Protein AF-A0A1H7UWV6-F1 (afdb_monomer_lite)

Foldseek 3Di:
DDDKDWDWDADPNFTWIWIDDPNDIFTDQLSVLCVVPVVCSVVVVVCCLPDLVNLVVLLVVCVVQPPPDDVVVSVVVNVCSDDPHDSVVSNVVSRVSVVVVVVSVPVDCPVVVVVD

Structure (mmCIF, N/CA/C/O backbone):
data_AF-A0A1H7UWV6-F1
#
_entry.id   AF-A0A1H7UWV6-F1
#
loop_
_atom_site.group_PDB
_atom_site.id
_atom_site.type_symbol
_atom_site.label_atom_id
_atom_site.label_alt_id
_atom_site.label_comp_id
_atom_site.label_asym_id
_atom_site.label_entity_id
_atom_site.label_seq_id
_atom_site.pdbx_PDB_ins_code
_atom_site.Cartn_x
_atom_site.Cartn_y
_atom_site.Cartn_z
_atom_site.occupancy
_atom_site.B_iso_or_equiv
_atom_site.auth_seq_id
_atom_site.auth_comp_id
_atom_site.auth_asym_id
_atom_site.auth_atom_id
_atom_site.pdbx_PDB_model_num
ATOM 1 N N . MET A 1 1 ? 21.209 -8.977 13.632 1.00 47.62 1 MET A N 1
ATOM 2 C CA . MET A 1 1 ? 20.032 -8.903 12.732 1.00 47.62 1 MET A CA 1
ATOM 3 C C . MET A 1 1 ? 18.858 -8.358 13.531 1.00 47.62 1 MET A C 1
ATOM 5 O O . MET A 1 1 ? 18.492 -8.986 14.512 1.00 47.62 1 MET A O 1
ATOM 9 N N . GLY A 1 2 ? 18.340 -7.170 13.196 1.00 59.12 2 GLY A N 1
ATOM 10 C CA . GLY A 1 2 ? 17.226 -6.555 13.935 1.00 59.12 2 GLY A CA 1
ATOM 11 C C . GLY A 1 2 ? 15.947 -7.391 13.824 1.00 59.12 2 GLY A C 1
ATOM 12 O O . GLY A 1 2 ? 15.631 -7.864 12.731 1.00 59.12 2 GLY A O 1
ATOM 13 N N . LYS A 1 3 ? 15.248 -7.609 14.946 1.00 62.88 3 LYS A N 1
ATOM 14 C CA . LYS A 1 3 ? 13.993 -8.376 14.985 1.00 62.88 3 LYS A CA 1
ATOM 15 C C . LYS A 1 3 ? 12.932 -7.696 14.112 1.00 62.88 3 LYS A C 1
ATOM 17 O O . LYS A 1 3 ? 12.695 -6.501 14.246 1.00 62.88 3 LYS A O 1
ATOM 22 N N . SER A 1 4 ? 12.306 -8.468 13.229 1.00 76.88 4 SER A N 1
ATOM 23 C CA . SER A 1 4 ? 11.091 -8.073 12.511 1.00 76.88 4 SER A CA 1
ATOM 24 C C . SER A 1 4 ? 9.862 -8.500 13.307 1.00 76.88 4 SER A C 1
ATOM 26 O O . SER A 1 4 ? 9.811 -9.647 13.752 1.00 76.88 4 SER A O 1
ATOM 28 N N . SER A 1 5 ? 8.876 -7.616 13.452 1.00 83.75 5 SER A N 1
ATOM 29 C CA . SER A 1 5 ? 7.599 -7.922 14.109 1.00 83.75 5 SER A CA 1
ATOM 30 C C . SER A 1 5 ? 6.447 -7.869 13.108 1.00 83.75 5 SER A C 1
ATOM 32 O O . SER A 1 5 ? 6.466 -7.057 12.182 1.00 83.75 5 SER A O 1
ATOM 34 N N . LYS A 1 6 ? 5.458 -8.749 13.276 1.00 88.56 6 LYS A N 1
ATOM 35 C CA . LYS A 1 6 ? 4.253 -8.824 12.445 1.00 88.56 6 LYS A CA 1
ATOM 36 C C . LYS A 1 6 ? 3.036 -8.554 13.325 1.00 88.56 6 LYS A C 1
ATOM 38 O O . LYS A 1 6 ? 2.815 -9.282 14.287 1.00 88.56 6 LYS A O 1
ATOM 43 N N . THR A 1 7 ? 2.239 -7.564 12.947 1.00 88.88 7 THR A N 1
ATOM 44 C CA . THR A 1 7 ? 1.007 -7.159 13.638 1.00 88.88 7 THR A CA 1
ATOM 45 C C . THR A 1 7 ? -0.140 -7.104 12.632 1.00 88.88 7 THR A C 1
ATOM 47 O O . THR A 1 7 ? 0.090 -7.003 11.430 1.00 88.88 7 THR A O 1
ATOM 50 N N . THR A 1 8 ? -1.381 -7.196 13.102 1.00 85.62 8 THR A N 1
ATOM 51 C CA . THR A 1 8 ? -2.579 -7.013 12.273 1.00 85.62 8 THR A CA 1
ATOM 52 C C . THR A 1 8 ? -3.352 -5.812 12.796 1.00 85.62 8 THR A C 1
ATOM 54 O O . THR A 1 8 ? -3.520 -5.684 14.006 1.00 85.62 8 THR A O 1
ATOM 57 N N . ILE A 1 9 ? -3.797 -4.939 11.897 1.00 84.81 9 ILE A N 1
ATOM 58 C CA . ILE A 1 9 ? -4.677 -3.809 12.208 1.00 84.81 9 ILE A CA 1
ATOM 59 C C . ILE A 1 9 ? -6.032 -4.023 11.538 1.00 84.81 9 ILE A C 1
ATOM 61 O O . ILE A 1 9 ? -6.105 -4.643 10.479 1.00 84.81 9 ILE A O 1
ATOM 65 N N . GLU A 1 10 ? -7.099 -3.508 12.137 1.00 83.94 10 GLU A N 1
ATOM 66 C CA . GLU A 1 10 ? -8.435 -3.545 11.546 1.00 83.94 10 GLU A CA 1
ATOM 67 C C . GLU A 1 10 ? -8.754 -2.196 10.901 1.00 83.94 10 GLU A C 1
ATOM 69 O O . GLU A 1 10 ? -8.693 -1.155 11.554 1.00 83.94 10 GLU A O 1
ATOM 74 N N . VAL A 1 11 ? -9.089 -2.207 9.611 1.00 76.31 11 VAL A N 1
ATOM 75 C CA . VAL A 1 11 ? -9.480 -1.013 8.857 1.00 76.31 11 VAL A CA 1
ATOM 76 C C . VAL A 1 11 ? -10.762 -1.307 8.102 1.00 76.31 11 VAL A C 1
ATOM 78 O O . VAL A 1 11 ? -10.795 -2.189 7.250 1.00 76.31 11 VAL A O 1
ATOM 81 N N . GLN A 1 12 ? -11.830 -0.577 8.436 1.00 77.31 12 GLN A N 1
ATOM 82 C CA . GLN A 1 12 ? -13.165 -0.760 7.849 1.00 77.31 12 GLN A CA 1
ATOM 83 C C . GLN A 1 12 ? -13.645 -2.229 7.884 1.00 77.31 12 GLN A C 1
ATOM 85 O O . GLN A 1 12 ? -14.164 -2.742 6.896 1.00 77.31 12 GLN A O 1
ATOM 90 N N . GLY A 1 13 ? -13.423 -2.933 9.002 1.00 79.88 13 GLY A N 1
ATOM 91 C CA . GLY A 1 13 ? -13.790 -4.349 9.156 1.00 79.88 13 GLY A CA 1
ATOM 92 C C . GLY A 1 13 ? -12.870 -5.337 8.428 1.00 79.88 13 GLY A C 1
ATOM 93 O O . GLY A 1 13 ? -13.150 -6.532 8.392 1.00 79.88 13 GLY A O 1
ATOM 94 N N . THR A 1 14 ? -11.771 -4.859 7.836 1.00 80.19 14 THR A N 1
ATOM 95 C CA . THR A 1 14 ? -10.764 -5.695 7.176 1.00 80.19 14 THR A CA 1
ATOM 96 C C . THR A 1 14 ? -9.511 -5.803 8.034 1.00 80.19 14 THR A C 1
ATOM 98 O O . THR A 1 14 ? -8.901 -4.796 8.391 1.00 80.19 14 THR A O 1
ATOM 101 N N . ALA A 1 15 ? -9.080 -7.034 8.301 1.00 85.19 15 ALA A N 1
ATOM 102 C CA . ALA A 1 15 ? -7.791 -7.319 8.915 1.00 85.19 15 ALA A CA 1
ATOM 103 C C . ALA A 1 15 ? -6.649 -7.124 7.902 1.00 85.19 15 ALA A C 1
ATOM 105 O O . ALA A 1 15 ? -6.587 -7.807 6.879 1.00 85.19 15 ALA A O 1
ATOM 106 N N . ILE A 1 16 ? -5.733 -6.203 8.193 1.00 85.25 16 ILE A N 1
ATOM 107 C CA . ILE A 1 16 ? -4.589 -5.868 7.344 1.00 85.25 16 ILE A CA 1
ATOM 108 C C . ILE A 1 16 ? -3.296 -6.142 8.103 1.00 85.25 16 ILE A C 1
ATOM 110 O O . ILE A 1 16 ? -3.055 -5.607 9.186 1.00 85.25 16 ILE A O 1
ATOM 114 N N . THR A 1 17 ? -2.429 -6.957 7.507 1.00 87.94 17 THR A N 1
ATOM 115 C CA . THR A 1 17 ? -1.110 -7.252 8.067 1.00 87.94 17 THR A CA 1
ATOM 116 C C . THR A 1 17 ? -0.160 -6.058 7.925 1.00 87.94 17 THR A C 1
ATOM 118 O O . THR A 1 17 ? 0.011 -5.514 6.832 1.00 87.94 17 THR A O 1
ATOM 121 N N . VAL A 1 18 ? 0.546 -5.729 9.007 1.00 86.25 18 VAL A N 1
ATOM 122 C CA . VAL A 1 18 ? 1.638 -4.752 9.077 1.00 86.25 18 VAL A CA 1
ATOM 123 C C . VAL A 1 18 ? 2.917 -5.456 9.536 1.00 86.25 18 VAL A C 1
ATOM 125 O O . VAL A 1 18 ? 2.925 -6.191 10.523 1.00 86.25 18 VAL A O 1
ATOM 128 N N . LEU A 1 19 ? 4.021 -5.227 8.832 1.00 83.88 19 LEU A N 1
ATOM 129 C CA . LEU A 1 19 ? 5.359 -5.673 9.205 1.00 83.88 19 LEU A CA 1
ATOM 130 C C . LEU A 1 19 ? 6.183 -4.474 9.669 1.00 83.88 19 LEU A C 1
ATOM 132 O O . LEU A 1 19 ? 6.283 -3.476 8.963 1.00 83.88 19 LEU A O 1
ATOM 136 N N . SER A 1 20 ? 6.808 -4.599 10.834 1.00 83.12 20 SER A N 1
ATOM 137 C CA . SER A 1 20 ? 7.831 -3.677 11.322 1.00 83.12 20 SER A CA 1
ATOM 138 C C . SER A 1 20 ? 9.205 -4.306 11.117 1.00 83.12 20 SER A C 1
ATOM 140 O O . SER A 1 20 ? 9.466 -5.415 11.594 1.00 83.12 20 SER A O 1
ATOM 142 N N . GLN A 1 21 ? 10.087 -3.630 10.383 1.00 80.38 21 GLN A N 1
ATOM 143 C CA . GLN A 1 21 ? 11.451 -4.084 10.136 1.00 80.38 21 GLN A CA 1
ATOM 144 C C . GLN A 1 21 ? 12.398 -2.893 9.953 1.00 80.38 21 GLN A C 1
ATOM 146 O O . GLN A 1 21 ? 12.196 -2.079 9.059 1.00 80.38 21 GLN A O 1
ATOM 151 N N . LYS A 1 22 ? 13.490 -2.846 10.734 1.00 77.19 22 LYS A N 1
ATOM 152 C CA . LYS A 1 22 ? 14.561 -1.830 10.618 1.00 77.19 22 LYS A CA 1
ATOM 153 C C . LYS A 1 22 ? 14.017 -0.389 10.573 1.00 77.19 22 LYS A C 1
ATOM 155 O O . LYS A 1 22 ? 14.315 0.339 9.632 1.00 77.19 22 LYS A O 1
ATOM 160 N N . GLU A 1 23 ? 13.177 -0.027 11.547 1.00 71.19 23 GLU A N 1
ATOM 161 C CA . GLU A 1 23 ? 12.534 1.302 11.656 1.00 71.19 23 GLU A CA 1
ATOM 162 C C . GLU A 1 23 ? 11.610 1.671 10.483 1.00 71.19 23 GLU A C 1
ATOM 164 O O . GLU A 1 23 ? 11.144 2.803 10.370 1.00 71.19 23 GLU A O 1
ATOM 169 N N . LYS A 1 24 ? 11.307 0.708 9.608 1.00 66.38 24 LYS A N 1
ATOM 170 C CA . LYS A 1 24 ? 10.346 0.860 8.522 1.00 66.38 24 LYS A CA 1
ATOM 171 C C . LYS A 1 24 ? 9.127 -0.005 8.769 1.00 66.38 24 LYS A C 1
ATOM 173 O O . LYS A 1 24 ? 9.225 -1.141 9.239 1.00 66.38 24 LYS A O 1
ATOM 178 N N . TYR A 1 25 ? 7.984 0.538 8.385 1.00 73.88 25 TYR A N 1
ATOM 179 C CA . TYR A 1 25 ? 6.718 -0.171 8.371 1.00 73.88 25 TYR A CA 1
ATOM 180 C C . TYR A 1 25 ? 6.408 -0.619 6.951 1.00 73.88 25 TYR A C 1
ATOM 182 O O . TYR A 1 25 ? 6.778 0.052 5.989 1.00 73.88 25 TYR A O 1
ATOM 190 N N . PHE A 1 26 ? 5.739 -1.760 6.830 1.00 77.31 26 PHE A N 1
ATOM 191 C CA . PHE A 1 26 ? 5.238 -2.285 5.569 1.00 77.31 26 PHE A CA 1
ATOM 192 C C . PHE A 1 26 ? 3.813 -2.798 5.758 1.00 77.31 26 PHE A C 1
ATOM 194 O O . PHE A 1 26 ? 3.568 -3.614 6.638 1.00 77.31 26 PHE A O 1
ATOM 201 N N . ILE A 1 27 ? 2.876 -2.373 4.918 1.00 84.00 27 ILE A N 1
ATOM 202 C CA . ILE A 1 27 ? 1.510 -2.901 4.864 1.00 84.00 27 ILE A CA 1
ATOM 203 C C . ILE A 1 27 ? 1.400 -3.993 3.796 1.00 84.00 27 ILE A C 1
ATOM 205 O O . ILE A 1 27 ? 1.998 -3.900 2.721 1.00 84.00 27 ILE A O 1
ATOM 209 N N . CYS A 1 28 ? 0.620 -5.035 4.071 1.00 83.44 28 CYS A N 1
ATOM 210 C CA . CYS A 1 28 ? 0.304 -6.076 3.101 1.00 83.44 28 CYS A CA 1
ATOM 211 C C . CYS A 1 28 ? -0.724 -5.580 2.072 1.00 83.44 28 CYS A C 1
ATOM 213 O O . CYS A 1 28 ? -1.926 -5.534 2.327 1.00 83.44 28 CYS A O 1
ATOM 215 N N . LEU A 1 29 ? -0.251 -5.249 0.868 1.00 81.44 29 LEU A N 1
ATOM 216 C CA . LEU A 1 29 ? -1.110 -4.798 -0.234 1.00 81.44 29 LEU A CA 1
ATOM 217 C C . LEU A 1 29 ? -2.090 -5.876 -0.716 1.00 81.44 29 LEU A C 1
ATOM 219 O O . LEU A 1 29 ? -3.152 -5.544 -1.234 1.00 81.44 29 LEU A O 1
ATOM 223 N N . THR A 1 30 ? -1.762 -7.157 -0.543 1.00 83.38 30 THR A N 1
ATOM 224 C CA . THR A 1 30 ? -2.644 -8.269 -0.921 1.00 83.38 30 THR A CA 1
ATOM 225 C C . THR A 1 30 ? -3.852 -8.373 0.006 1.00 83.38 30 THR A C 1
ATOM 227 O O . THR A 1 30 ? -4.937 -8.726 -0.450 1.00 83.38 30 THR A O 1
ATOM 230 N N . ASP A 1 31 ? -3.693 -8.024 1.287 1.00 83.38 31 ASP A N 1
ATOM 231 C CA . ASP A 1 31 ? -4.811 -7.960 2.236 1.00 83.38 31 ASP A CA 1
ATOM 232 C C . ASP A 1 31 ? -5.775 -6.830 1.843 1.00 83.38 31 ASP A C 1
ATOM 234 O O . ASP A 1 31 ? -6.985 -7.034 1.830 1.00 83.38 31 ASP A O 1
ATOM 238 N N . ILE A 1 32 ? -5.245 -5.691 1.379 1.00 84.62 32 ILE A N 1
ATOM 239 C CA . ILE A 1 32 ? -6.050 -4.594 0.815 1.00 84.62 32 ILE A CA 1
ATOM 240 C C . ILE A 1 32 ? -6.737 -5.027 -0.490 1.00 84.62 32 ILE A C 1
ATOM 242 O O . ILE A 1 32 ? -7.927 -4.788 -0.688 1.00 84.62 32 ILE A O 1
ATOM 246 N N . ALA A 1 33 ? -6.006 -5.671 -1.402 1.00 83.25 33 ALA A N 1
ATOM 247 C CA . ALA A 1 33 ? -6.543 -6.075 -2.699 1.00 83.25 33 ALA A CA 1
ATOM 248 C C . ALA A 1 33 ? -7.675 -7.108 -2.575 1.00 83.25 33 ALA A C 1
ATOM 250 O O . ALA A 1 33 ? -8.627 -7.054 -3.356 1.00 83.25 33 ALA A O 1
ATOM 251 N N . ARG A 1 34 ? -7.610 -7.994 -1.571 1.00 83.31 34 ARG A N 1
ATOM 252 C CA . ARG A 1 34 ? -8.654 -8.990 -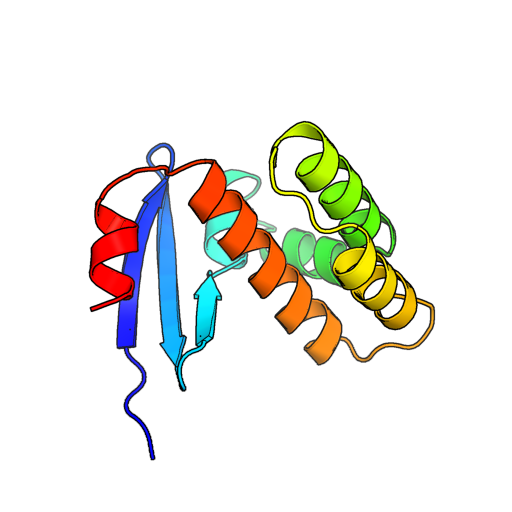1.289 1.00 83.31 34 ARG A CA 1
ATOM 253 C C . ARG A 1 34 ? -10.021 -8.381 -0.988 1.00 83.31 34 ARG A C 1
ATOM 255 O O . ARG A 1 34 ? -11.016 -8.986 -1.366 1.00 83.31 34 ARG A O 1
ATOM 262 N N . VAL A 1 35 ? -10.077 -7.187 -0.392 1.00 83.25 35 VAL A N 1
ATOM 263 C CA . VAL A 1 35 ? -11.344 -6.465 -0.151 1.00 83.25 35 VAL A CA 1
ATOM 264 C C . VAL A 1 35 ? -12.057 -6.153 -1.462 1.00 83.25 35 VAL A C 1
ATOM 266 O O . VAL A 1 35 ? -13.280 -6.195 -1.547 1.00 83.25 35 VAL A O 1
ATOM 269 N N . LYS A 1 36 ? -11.284 -5.835 -2.504 1.00 77.44 36 LYS A N 1
ATOM 270 C CA . LYS A 1 36 ? -11.820 -5.450 -3.809 1.00 77.44 36 LYS A CA 1
ATOM 271 C C . LYS A 1 36 ? -12.088 -6.652 -4.711 1.00 77.44 36 LYS A C 1
ATOM 273 O O . LYS A 1 36 ? -13.057 -6.636 -5.464 1.00 77.44 36 LYS A O 1
ATOM 278 N N . ASN A 1 37 ? -11.205 -7.649 -4.697 1.00 80.12 37 ASN A N 1
ATOM 279 C CA . ASN A 1 37 ? -11.368 -8.891 -5.446 1.00 80.12 37 ASN A CA 1
ATOM 280 C C . ASN A 1 37 ? -10.502 -9.988 -4.813 1.00 80.12 37 ASN A C 1
ATOM 282 O O . ASN A 1 37 ? -9.277 -9.974 -4.959 1.00 80.12 37 ASN A O 1
ATOM 286 N N . SER A 1 38 ? -11.132 -10.932 -4.113 1.00 80.44 38 SER A N 1
ATOM 287 C CA . SER A 1 38 ? -10.441 -12.052 -3.469 1.00 80.44 38 SER A CA 1
ATOM 288 C C . SER A 1 38 ? -9.724 -12.949 -4.475 1.00 80.44 38 SER A C 1
ATOM 290 O O . SER A 1 38 ? -8.576 -13.333 -4.246 1.00 80.44 38 SER A O 1
ATOM 292 N N . ASP A 1 39 ? -10.379 -13.213 -5.605 1.00 82.69 39 ASP A N 1
ATOM 293 C CA . ASP A 1 39 ? -10.003 -14.255 -6.564 1.00 82.69 39 ASP A CA 1
ATOM 294 C C . ASP A 1 39 ? -8.899 -13.801 -7.526 1.00 82.69 39 ASP A C 1
ATOM 296 O O . ASP A 1 39 ? -8.227 -14.630 -8.133 1.00 82.69 39 ASP A O 1
ATOM 300 N N . ARG A 1 40 ? -8.708 -12.482 -7.670 1.00 81.25 40 ARG A N 1
ATOM 301 C CA . ARG A 1 40 ? -7.691 -11.860 -8.541 1.00 81.25 40 ARG A CA 1
ATOM 302 C C . ARG A 1 40 ? -6.894 -10.757 -7.845 1.00 81.25 40 ARG A C 1
ATOM 304 O O . ARG A 1 40 ? -6.531 -9.738 -8.441 1.00 81.25 40 ARG A O 1
ATOM 311 N N . SER A 1 41 ? -6.667 -10.925 -6.546 1.00 82.50 41 SER A N 1
ATOM 312 C CA . SER A 1 41 ? -5.921 -9.962 -5.727 1.00 82.50 41 SER A CA 1
ATOM 313 C C . SER A 1 41 ? -4.472 -9.784 -6.207 1.00 82.50 41 SER A C 1
ATOM 315 O O . SER A 1 41 ? -3.938 -8.676 -6.168 1.00 82.50 41 SER A O 1
ATOM 317 N N . ASP A 1 42 ? -3.855 -10.837 -6.737 1.00 78.19 42 ASP A N 1
ATOM 318 C CA . ASP A 1 42 ? -2.520 -10.836 -7.337 1.00 78.19 42 ASP A CA 1
ATOM 319 C C . ASP A 1 42 ? -2.450 -10.013 -8.634 1.00 78.19 42 ASP A C 1
ATOM 321 O O . ASP A 1 42 ? -1.539 -9.196 -8.794 1.00 78.19 42 ASP A O 1
ATOM 325 N N . ASP A 1 43 ? -3.437 -10.148 -9.522 1.00 79.75 43 ASP A N 1
ATOM 326 C CA . ASP A 1 43 ? -3.555 -9.344 -10.743 1.00 79.75 43 ASP A CA 1
ATOM 327 C C . ASP A 1 43 ? -3.787 -7.862 -10.431 1.00 79.75 43 ASP A C 1
ATOM 329 O O . ASP A 1 43 ? -3.212 -6.981 -11.081 1.00 79.75 43 ASP A O 1
ATOM 333 N N . LEU A 1 44 ? -4.606 -7.559 -9.418 1.00 79.56 44 LEU A N 1
ATOM 334 C CA . LEU A 1 44 ? -4.821 -6.189 -8.946 1.00 79.56 44 LEU A CA 1
ATOM 335 C C . LEU A 1 44 ? -3.521 -5.564 -8.436 1.00 79.56 44 LEU A C 1
ATOM 337 O O . LEU A 1 44 ? -3.145 -4.484 -8.896 1.00 79.56 44 LEU A O 1
ATOM 341 N N . VAL A 1 45 ? -2.802 -6.258 -7.549 1.00 77.44 45 VAL A N 1
ATOM 342 C CA . VAL A 1 45 ? -1.511 -5.792 -7.020 1.00 77.44 45 VAL A CA 1
ATOM 343 C C . VAL A 1 45 ? -0.490 -5.643 -8.150 1.00 77.44 45 VAL A C 1
ATOM 345 O O . VAL A 1 45 ? 0.196 -4.622 -8.236 1.00 77.44 45 VAL A O 1
ATOM 348 N N . ARG A 1 46 ? -0.427 -6.600 -9.084 1.00 74.25 46 ARG A N 1
ATOM 349 C CA . ARG A 1 46 ? 0.445 -6.525 -10.266 1.00 74.25 46 ARG A CA 1
ATOM 350 C C . ARG A 1 46 ? 0.135 -5.294 -11.114 1.00 74.25 46 ARG A C 1
ATOM 352 O O . ARG A 1 46 ? 1.059 -4.611 -11.558 1.00 74.25 46 ARG A O 1
ATOM 359 N N . ASN A 1 47 ? -1.142 -4.983 -11.319 1.00 75.00 47 ASN A N 1
ATOM 360 C CA . ASN A 1 47 ? -1.569 -3.802 -12.061 1.00 75.00 47 ASN A CA 1
ATOM 361 C C . ASN A 1 47 ? -1.229 -2.498 -11.330 1.00 75.00 47 ASN A C 1
ATOM 363 O O . ASN A 1 47 ? -0.732 -1.579 -11.978 1.00 75.00 47 ASN A O 1
ATOM 367 N N . TRP A 1 48 ? -1.409 -2.424 -10.008 1.00 75.00 48 TRP A N 1
ATOM 368 C CA . TRP A 1 48 ? -1.009 -1.263 -9.199 1.00 75.00 48 TRP A CA 1
ATOM 369 C C . TRP A 1 48 ? 0.494 -1.003 -9.267 1.00 75.00 48 TRP A C 1
ATOM 371 O O . TRP A 1 48 ? 0.929 0.133 -9.437 1.00 75.00 48 TRP A O 1
ATOM 381 N N . ILE A 1 49 ? 1.297 -2.066 -9.199 1.00 68.62 49 ILE A N 1
ATOM 382 C CA . ILE A 1 49 ? 2.754 -1.953 -9.277 1.00 68.62 49 ILE A CA 1
ATOM 383 C C . ILE A 1 49 ? 3.203 -1.623 -10.702 1.00 68.62 49 ILE A C 1
ATOM 385 O O . ILE A 1 49 ? 4.227 -0.973 -10.859 1.00 68.62 49 ILE A O 1
ATOM 389 N N . ARG A 1 50 ? 2.477 -2.048 -11.746 1.00 64.38 50 ARG A N 1
ATOM 390 C CA . ARG A 1 50 ? 2.848 -1.821 -13.155 1.00 64.38 50 ARG A CA 1
ATOM 391 C C . ARG A 1 50 ? 2.402 -0.459 -13.680 1.00 64.38 50 ARG A C 1
ATOM 393 O O . ARG A 1 50 ? 3.107 0.118 -14.510 1.00 64.38 50 ARG A O 1
ATOM 400 N N . ASN A 1 51 ? 1.285 0.081 -13.203 1.00 64.56 51 ASN A N 1
ATOM 401 C CA . ASN A 1 51 ? 0.690 1.280 -13.776 1.00 64.56 51 ASN A CA 1
ATOM 402 C C . ASN A 1 51 ? 1.348 2.564 -13.241 1.00 64.56 51 ASN A C 1
ATOM 404 O O . ASN A 1 51 ? 1.362 2.827 -12.040 1.00 64.56 51 ASN A O 1
ATOM 408 N N . ARG A 1 52 ? 1.885 3.387 -14.149 1.00 62.34 52 ARG A N 1
ATOM 409 C CA . ARG A 1 52 ? 2.434 4.718 -13.835 1.00 62.34 52 ARG A CA 1
ATOM 410 C C . ARG A 1 52 ? 1.360 5.635 -13.228 1.00 62.34 52 ARG A C 1
ATOM 412 O O . ARG A 1 52 ? 1.665 6.448 -12.359 1.00 62.34 52 ARG A O 1
ATOM 419 N N . ASN A 1 53 ? 0.098 5.404 -13.594 1.00 62.38 53 ASN A N 1
ATOM 420 C CA . ASN A 1 53 ? -1.058 6.141 -13.094 1.00 62.38 53 ASN A CA 1
ATOM 421 C C . ASN A 1 53 ? -1.332 5.874 -11.612 1.00 62.38 53 ASN A C 1
ATOM 423 O O . ASN A 1 53 ? -1.978 6.695 -10.981 1.00 62.38 53 ASN A O 1
ATOM 427 N N . THR A 1 54 ? -0.859 4.766 -11.027 1.00 68.88 54 THR A N 1
ATOM 428 C CA . THR A 1 54 ? -1.100 4.485 -9.603 1.00 68.88 54 THR A CA 1
ATOM 429 C C . THR A 1 54 ? -0.323 5.448 -8.713 1.00 68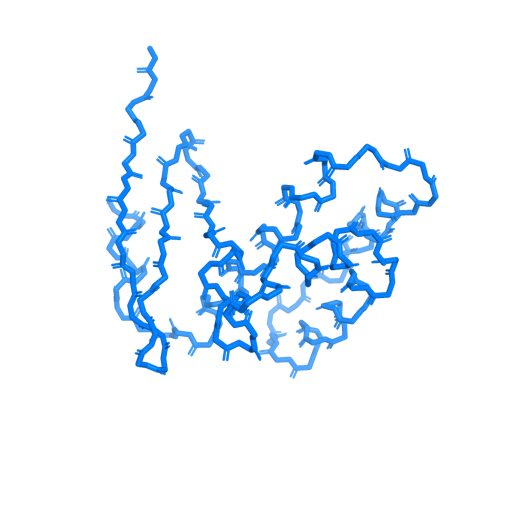.88 54 THR A C 1
ATOM 431 O O . THR A 1 54 ? -0.895 5.989 -7.776 1.00 68.88 54 THR A O 1
ATOM 434 N N . VAL A 1 55 ? 0.940 5.749 -9.028 1.00 67.50 55 VAL A N 1
ATOM 435 C CA . VAL A 1 55 ? 1.713 6.743 -8.258 1.00 67.50 55 VAL A CA 1
ATOM 436 C C . VAL A 1 55 ? 1.113 8.138 -8.425 1.00 67.50 55 VAL A C 1
ATOM 438 O O . VAL A 1 55 ? 0.971 8.864 -7.445 1.00 67.50 55 VAL A O 1
ATOM 441 N N . GLU A 1 56 ? 0.697 8.493 -9.642 1.00 67.50 56 GLU A N 1
ATOM 442 C CA . GLU A 1 56 ? 0.050 9.776 -9.929 1.00 67.50 56 GLU A CA 1
ATOM 443 C C . GLU A 1 56 ? -1.312 9.922 -9.234 1.00 67.50 56 GLU A C 1
ATOM 445 O O . GLU A 1 56 ? -1.588 10.944 -8.609 1.00 67.50 56 GLU A O 1
ATOM 450 N N . PHE A 1 57 ? -2.124 8.866 -9.244 1.00 68.81 57 PHE A N 1
ATOM 451 C CA . PHE A 1 57 ? -3.382 8.791 -8.507 1.00 68.81 57 PHE A CA 1
ATOM 452 C C . PHE A 1 57 ? -3.164 8.974 -7.003 1.00 68.81 57 PHE A C 1
ATOM 454 O O . PHE A 1 57 ? -3.842 9.780 -6.372 1.00 68.81 57 PHE A O 1
ATOM 461 N N . LEU A 1 58 ? -2.177 8.280 -6.432 1.00 68.75 58 LEU A N 1
ATOM 462 C CA . LEU A 1 58 ? -1.834 8.417 -5.019 1.00 68.75 58 LEU A CA 1
ATOM 463 C C . LEU A 1 58 ? -1.299 9.817 -4.684 1.00 68.75 58 LEU A C 1
ATOM 465 O O . LEU A 1 58 ? -1.547 10.312 -3.590 1.00 68.75 58 LEU A O 1
ATOM 469 N N . SER A 1 59 ? -0.648 10.486 -5.644 1.00 64.44 59 SER A N 1
ATOM 470 C CA . SER A 1 59 ? -0.233 11.893 -5.514 1.00 64.44 59 SER A CA 1
ATOM 471 C C . SER A 1 59 ? -1.432 12.815 -5.347 1.00 64.44 59 SER A C 1
ATOM 473 O O . SER A 1 59 ? -1.424 13.720 -4.519 1.00 64.44 59 SER A O 1
ATOM 475 N N . ILE A 1 60 ? -2.451 12.610 -6.185 1.00 67.62 60 ILE A N 1
ATOM 476 C CA . ILE A 1 60 ? -3.673 13.414 -6.181 1.00 67.62 60 ILE A CA 1
ATOM 477 C C . ILE A 1 60 ? -4.448 13.144 -4.895 1.00 67.62 60 ILE A C 1
ATOM 479 O O . ILE A 1 60 ? -4.881 14.087 -4.242 1.00 67.62 60 ILE A O 1
ATOM 483 N N . TRP A 1 61 ? -4.561 11.878 -4.490 1.00 71.06 61 TRP A N 1
ATOM 484 C CA . TRP A 1 61 ? -5.200 11.519 -3.228 1.00 71.06 61 TRP A CA 1
ATOM 485 C C . TRP A 1 61 ? -4.519 12.195 -2.034 1.00 71.06 61 TRP A C 1
ATOM 487 O O . TRP A 1 61 ? -5.207 12.789 -1.209 1.00 71.06 61 TRP A O 1
ATOM 497 N N . GLU A 1 62 ? -3.186 12.156 -1.960 1.00 66.06 62 GLU A N 1
ATOM 498 C CA . GLU A 1 62 ? -2.423 12.786 -0.877 1.00 66.06 62 GLU A CA 1
ATOM 499 C C . GLU A 1 62 ? -2.636 14.303 -0.853 1.00 66.06 62 GLU A C 1
ATOM 501 O O . GLU A 1 62 ? -2.931 14.849 0.200 1.00 66.06 62 GLU A O 1
ATOM 506 N N . LYS A 1 63 ? -2.604 14.984 -2.004 1.00 68.88 63 LYS A N 1
ATOM 507 C CA . LYS A 1 63 ? -2.916 16.424 -2.075 1.00 68.88 63 LYS A CA 1
ATOM 508 C C . LYS A 1 63 ? -4.320 16.770 -1.577 1.00 68.88 63 LYS A C 1
ATOM 510 O O . LYS A 1 63 ? -4.519 17.853 -1.044 1.00 68.88 63 LYS A O 1
ATOM 515 N N . LEU A 1 64 ? -5.290 15.886 -1.804 1.00 66.00 64 LEU A N 1
ATOM 516 C CA . LEU A 1 64 ? -6.688 16.124 -1.442 1.00 66.00 64 LEU A CA 1
ATOM 517 C C . LEU A 1 64 ? -6.993 15.800 0.024 1.00 66.00 64 LEU A C 1
ATOM 519 O O . LEU A 1 64 ? -7.891 16.409 0.593 1.00 66.00 64 LEU A O 1
ATOM 523 N N . ASN A 1 65 ? -6.282 14.838 0.620 1.00 59.53 65 ASN A N 1
ATOM 524 C CA . ASN A 1 65 ? -6.632 14.284 1.933 1.00 59.53 65 ASN A CA 1
ATOM 525 C C . ASN A 1 65 ? -5.571 14.532 3.015 1.00 59.53 65 ASN A C 1
ATOM 527 O O . ASN A 1 65 ? -5.850 14.303 4.188 1.00 59.53 65 ASN A O 1
ATOM 531 N N . ASN A 1 66 ? -4.371 14.995 2.652 1.00 65.81 66 ASN A N 1
ATOM 532 C CA . ASN A 1 66 ? -3.288 15.288 3.584 1.00 65.81 66 ASN A CA 1
ATOM 533 C C . ASN A 1 66 ? -3.054 16.808 3.692 1.00 65.81 66 ASN A C 1
ATOM 535 O O . ASN A 1 66 ? -2.429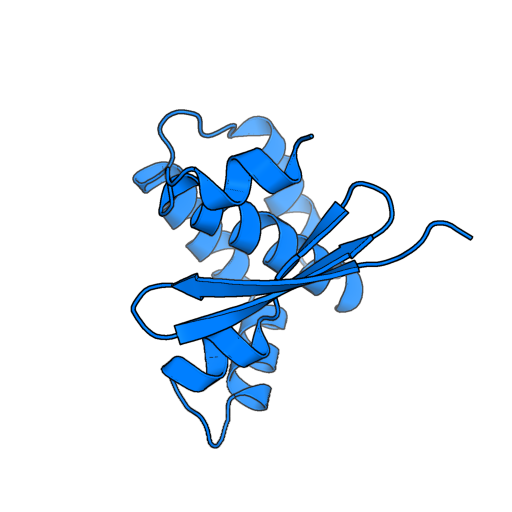 17.383 2.799 1.00 65.81 66 ASN A O 1
ATOM 539 N N . PRO A 1 67 ? -3.513 17.477 4.764 1.00 67.50 67 PRO A N 1
ATOM 540 C CA . PRO A 1 67 ? -3.282 18.912 4.942 1.00 67.50 67 PRO A CA 1
ATOM 541 C C . PRO A 1 67 ? -1.791 19.273 5.093 1.00 67.50 67 PRO A C 1
ATOM 543 O O . PRO A 1 67 ? -1.403 20.377 4.722 1.00 67.50 67 PRO A O 1
ATOM 546 N N . ASP A 1 68 ? -0.944 18.329 5.526 1.00 68.44 68 ASP A N 1
ATOM 547 C CA . ASP A 1 68 ? 0.514 18.483 5.666 1.00 68.44 68 ASP A CA 1
ATOM 548 C C . ASP A 1 68 ? 1.278 17.907 4.455 1.00 68.44 68 ASP A C 1
ATOM 550 O O . ASP A 1 68 ? 2.370 17.328 4.561 1.00 68.44 68 ASP A O 1
ATOM 554 N N . PHE A 1 69 ? 0.682 17.980 3.264 1.00 73.56 69 PHE A N 1
ATOM 555 C CA . PHE A 1 69 ? 1.273 17.407 2.062 1.00 73.56 69 PHE A CA 1
ATOM 556 C C . PHE A 1 69 ? 2.595 18.096 1.670 1.00 73.56 69 PHE A C 1
ATOM 558 O O . PHE A 1 69 ? 2.620 19.259 1.268 1.00 73.56 69 PHE A O 1
ATOM 565 N N . ASN A 1 70 ? 3.699 17.341 1.694 1.00 74.38 70 ASN A N 1
ATOM 566 C CA . ASN A 1 70 ? 5.010 17.797 1.236 1.00 74.38 70 ASN A CA 1
ATOM 567 C C . ASN A 1 70 ? 5.178 17.538 -0.270 1.00 74.38 70 ASN A C 1
ATOM 569 O O . ASN A 1 70 ? 5.542 16.439 -0.694 1.00 74.38 70 ASN A O 1
ATOM 573 N N . SER A 1 71 ? 4.916 18.561 -1.085 1.00 69.50 71 SER A N 1
ATOM 574 C CA . SER A 1 71 ? 5.018 18.482 -2.547 1.00 69.50 71 SER A CA 1
ATOM 575 C C . SER A 1 71 ? 6.438 18.225 -3.053 1.00 69.50 71 SER A C 1
ATOM 577 O O . SER A 1 71 ? 6.597 17.533 -4.055 1.00 69.50 71 SER A O 1
ATOM 579 N N . VAL A 1 72 ? 7.461 18.718 -2.351 1.00 71.25 72 VAL A N 1
ATOM 580 C CA . VAL A 1 72 ? 8.870 18.619 -2.766 1.00 71.25 72 VAL A CA 1
ATOM 581 C C . VAL A 1 72 ? 9.377 17.182 -2.661 1.00 71.25 72 VAL A C 1
ATOM 583 O O . VAL A 1 72 ? 9.977 16.651 -3.596 1.00 71.25 72 VAL A O 1
ATOM 586 N N . GLU A 1 73 ? 9.091 16.518 -1.541 1.00 69.69 73 GLU A N 1
ATOM 587 C CA . GLU A 1 73 ? 9.392 15.093 -1.365 1.00 69.69 73 GLU A CA 1
ATOM 588 C C . GLU A 1 73 ? 8.629 14.246 -2.392 1.00 69.69 73 GLU A C 1
ATOM 590 O O . GLU A 1 73 ? 9.174 13.316 -2.995 1.00 69.69 73 GLU A O 1
ATOM 595 N N . PHE A 1 74 ? 7.377 14.622 -2.655 1.00 69.31 74 PHE A N 1
ATOM 596 C CA . PHE A 1 74 ? 6.529 13.918 -3.597 1.00 69.31 74 PHE A CA 1
ATOM 597 C C . PHE A 1 74 ? 7.009 14.047 -5.054 1.00 69.31 74 PHE A C 1
ATOM 599 O O . PHE A 1 74 ? 6.944 13.074 -5.807 1.00 69.31 74 PHE A O 1
ATOM 606 N N . ASP A 1 75 ? 7.551 15.193 -5.466 1.00 68.69 75 ASP A N 1
ATOM 607 C CA . ASP A 1 75 ? 8.130 15.364 -6.804 1.00 68.69 75 ASP A CA 1
ATOM 608 C C . ASP A 1 75 ? 9.356 14.462 -7.012 1.00 68.69 75 ASP A C 1
ATOM 610 O O . ASP A 1 75 ? 9.481 13.808 -8.054 1.00 68.69 75 ASP A O 1
ATOM 614 N N . GLY A 1 76 ? 10.192 14.298 -5.980 1.00 67.25 76 GLY A N 1
ATOM 615 C CA . GLY A 1 76 ? 11.246 13.278 -5.963 1.00 67.25 76 GLY A CA 1
ATOM 616 C C . GLY A 1 76 ? 10.686 11.853 -6.077 1.00 67.25 76 GLY A C 1
ATOM 617 O O . GLY A 1 76 ? 11.271 10.985 -6.740 1.00 67.25 76 GLY A O 1
ATOM 618 N N . ILE A 1 77 ? 9.504 11.602 -5.498 1.00 64.12 77 ILE A N 1
ATOM 619 C CA . ILE A 1 77 ? 8.813 10.319 -5.638 1.00 64.12 77 ILE A CA 1
ATOM 620 C C . ILE A 1 77 ? 8.337 10.091 -7.081 1.00 64.12 77 ILE A C 1
ATOM 622 O O . ILE A 1 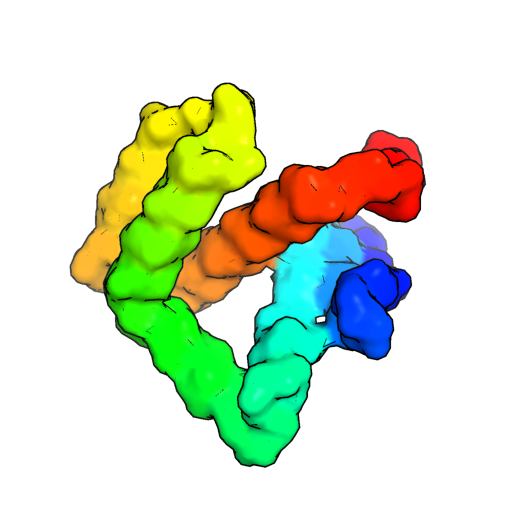77 ? 8.580 9.022 -7.652 1.00 64.12 77 ILE A O 1
ATOM 626 N N . LYS A 1 78 ? 7.719 11.106 -7.689 1.00 65.88 78 LYS A N 1
ATOM 627 C CA . LYS A 1 78 ? 7.194 11.093 -9.061 1.00 65.88 78 LYS A CA 1
ATOM 628 C C . LYS A 1 78 ? 8.295 10.893 -10.101 1.00 65.88 78 LYS A C 1
ATOM 630 O O . LYS A 1 78 ? 8.128 10.093 -11.022 1.00 65.88 78 LYS A O 1
ATOM 635 N N . MET A 1 79 ? 9.429 11.571 -9.928 1.00 65.19 79 MET A N 1
ATOM 636 C CA . MET A 1 79 ? 10.558 11.513 -10.859 1.00 65.19 79 MET A CA 1
ATOM 637 C C . MET A 1 79 ? 11.172 10.107 -10.917 1.00 65.19 79 MET A C 1
ATOM 639 O O . MET A 1 79 ? 11.410 9.568 -11.994 1.00 65.19 79 MET A O 1
ATOM 643 N N . LEU A 1 80 ? 11.326 9.466 -9.757 1.00 59.84 80 LEU A N 1
ATOM 644 C CA . LEU A 1 80 ? 11.866 8.109 -9.627 1.00 59.84 80 LEU A CA 1
ATOM 645 C C . LEU A 1 80 ? 10.830 7.010 -9.939 1.00 59.84 80 LEU A C 1
ATOM 647 O O . LEU A 1 80 ? 11.201 5.890 -10.266 1.00 59.84 80 LEU A O 1
ATOM 651 N N . ALA A 1 81 ? 9.530 7.314 -9.896 1.00 57.31 81 ALA A N 1
ATOM 652 C CA . ALA A 1 81 ? 8.475 6.450 -10.437 1.00 57.31 81 ALA A CA 1
ATOM 653 C C . ALA A 1 81 ? 8.340 6.550 -11.974 1.00 57.31 81 ALA A C 1
ATOM 655 O O . ALA A 1 81 ? 7.532 5.840 -12.582 1.00 57.31 81 ALA A O 1
ATOM 656 N N . GLY A 1 82 ? 9.117 7.436 -12.606 1.00 60.72 82 GLY A N 1
ATOM 657 C CA . GLY A 1 82 ? 9.235 7.570 -14.051 1.00 60.72 82 GLY A CA 1
ATOM 658 C C . GLY A 1 82 ? 9.855 6.350 -14.738 1.00 60.72 82 GLY A C 1
ATOM 659 O O . GLY A 1 82 ? 10.389 5.453 -14.086 1.00 60.72 82 GLY A O 1
ATOM 660 N N . LEU A 1 83 ? 9.718 6.325 -16.071 1.00 53.22 83 LEU A N 1
ATOM 661 C CA . LEU A 1 83 ? 10.161 5.267 -16.988 1.00 53.22 83 LEU A CA 1
ATOM 662 C C . LEU A 1 83 ? 11.508 4.663 -16.543 1.00 53.22 83 LEU A C 1
ATOM 664 O O . LEU A 1 83 ? 12.510 5.370 -16.527 1.00 53.22 83 LEU A O 1
ATOM 668 N N . ASN A 1 84 ? 11.498 3.361 -16.224 1.00 58.47 84 ASN A N 1
ATOM 669 C CA . ASN A 1 84 ? 12.646 2.487 -15.905 1.00 58.47 84 ASN A CA 1
ATOM 670 C C . ASN A 1 84 ? 12.989 2.219 -14.423 1.00 58.47 84 ASN A C 1
ATOM 672 O O . ASN A 1 84 ? 14.019 1.598 -14.166 1.00 58.47 84 ASN A O 1
ATOM 676 N N . SER A 1 85 ? 12.150 2.570 -13.439 1.00 63.56 85 SER A N 1
ATOM 677 C CA . SER A 1 85 ? 12.388 2.091 -12.062 1.00 63.56 85 SER A CA 1
ATOM 678 C C . SER A 1 85 ? 12.119 0.585 -11.889 1.00 63.56 85 SER A C 1
ATOM 680 O O . SER A 1 85 ? 11.081 0.086 -12.349 1.00 63.56 85 SER A O 1
ATOM 682 N N . PRO A 1 86 ? 13.007 -0.157 -11.191 1.00 70.38 86 PRO A N 1
ATOM 683 C CA . PRO A 1 86 ? 12.791 -1.565 -10.876 1.00 70.38 86 PRO A CA 1
ATOM 684 C C . PRO A 1 86 ? 11.482 -1.803 -10.115 1.00 70.38 86 PRO A C 1
ATOM 686 O O . PRO A 1 86 ? 11.087 -1.027 -9.241 1.00 70.38 86 PRO A O 1
ATOM 689 N N . GLN A 1 87 ? 10.820 -2.927 -10.403 1.00 64.81 87 GLN A N 1
ATOM 690 C CA . GLN A 1 87 ? 9.541 -3.300 -9.786 1.00 64.81 87 GLN A CA 1
ATOM 691 C C . GLN A 1 87 ? 9.602 -3.315 -8.247 1.00 64.81 87 GLN A C 1
ATOM 693 O O . GLN A 1 87 ? 8.648 -2.907 -7.584 1.00 64.81 87 GLN A O 1
ATOM 698 N N . SER A 1 88 ? 10.731 -3.742 -7.677 1.00 68.00 88 SER A N 1
ATOM 699 C CA . SER A 1 88 ? 10.966 -3.780 -6.231 1.00 68.00 88 SER A CA 1
ATOM 700 C C . SER A 1 88 ? 10.927 -2.400 -5.578 1.00 68.00 88 SER A C 1
ATOM 702 O O . SER A 1 88 ? 10.430 -2.263 -4.462 1.00 68.00 88 SER A O 1
ATOM 704 N N . ASP A 1 89 ? 11.423 -1.370 -6.259 1.00 71.06 89 ASP A N 1
ATOM 705 C CA . ASP A 1 89 ? 11.486 -0.014 -5.709 1.00 71.06 89 ASP A CA 1
ATOM 706 C C . ASP A 1 89 ? 10.134 0.686 -5.821 1.00 71.06 89 ASP A C 1
ATOM 708 O O . ASP A 1 89 ? 9.706 1.385 -4.900 1.00 71.06 89 ASP A O 1
ATOM 712 N N . ARG A 1 90 ? 9.399 0.396 -6.899 1.00 68.50 90 ARG A N 1
ATOM 713 C CA . ARG A 1 90 ? 7.994 0.792 -7.053 1.00 68.50 90 ARG A CA 1
ATOM 714 C C . ARG A 1 90 ? 7.121 0.188 -5.954 1.00 68.50 90 ARG A C 1
ATOM 716 O O . ARG A 1 90 ? 6.289 0.890 -5.387 1.00 68.50 90 ARG A O 1
ATOM 723 N N . LEU A 1 91 ? 7.341 -1.085 -5.617 1.00 69.88 91 LEU A N 1
ATOM 724 C CA . LEU A 1 91 ? 6.610 -1.775 -4.555 1.00 69.88 91 LEU A CA 1
ATOM 725 C C . LEU A 1 91 ? 6.886 -1.172 -3.170 1.00 69.88 91 LEU A C 1
ATOM 727 O O . LEU A 1 91 ? 5.942 -0.926 -2.423 1.00 69.88 91 LEU A O 1
ATOM 731 N N . LYS A 1 92 ? 8.152 -0.891 -2.836 1.00 71.06 92 LYS A N 1
ATOM 732 C CA . LYS A 1 92 ? 8.509 -0.234 -1.564 1.00 71.06 92 LYS A CA 1
ATOM 733 C C . LYS A 1 92 ? 7.805 1.116 -1.409 1.00 71.06 92 LYS A C 1
ATOM 735 O O . LYS A 1 92 ? 7.244 1.388 -0.358 1.00 71.06 92 LYS A O 1
ATOM 740 N N . ARG A 1 93 ? 7.762 1.918 -2.472 1.00 70.31 93 ARG A N 1
ATOM 741 C CA . ARG A 1 93 ? 7.127 3.246 -2.457 1.00 70.31 93 ARG A CA 1
ATOM 742 C C . ARG A 1 93 ? 5.615 3.201 -2.383 1.00 70.31 93 ARG A C 1
ATOM 744 O O . ARG A 1 93 ? 5.016 3.975 -1.649 1.00 70.31 93 ARG A O 1
ATOM 751 N N . LEU A 1 94 ? 4.994 2.284 -3.125 1.00 71.88 94 LEU A N 1
ATOM 752 C CA . LEU A 1 94 ? 3.557 2.044 -3.014 1.00 71.88 94 LEU A CA 1
ATOM 753 C C . LEU A 1 94 ? 3.185 1.705 -1.565 1.00 71.88 94 LEU A C 1
ATOM 755 O O . LEU A 1 94 ? 2.165 2.166 -1.064 1.00 71.88 94 LEU A O 1
ATOM 759 N N . ASN A 1 95 ? 4.048 0.943 -0.892 1.00 71.56 95 ASN A N 1
ATOM 760 C CA . ASN A 1 95 ? 3.896 0.612 0.512 1.00 71.56 95 ASN A CA 1
ATOM 761 C C . ASN A 1 95 ? 4.032 1.840 1.432 1.00 71.56 95 ASN A C 1
ATOM 763 O O . ASN A 1 95 ? 3.145 2.090 2.243 1.00 71.56 95 ASN A O 1
ATOM 767 N N . GLU A 1 96 ? 5.091 2.637 1.258 1.00 73.00 96 GLU A N 1
ATOM 768 C CA . GLU A 1 96 ? 5.317 3.877 2.018 1.00 73.00 96 GLU A CA 1
ATOM 769 C C . GLU A 1 96 ? 4.126 4.841 1.903 1.00 73.00 96 GLU A C 1
ATOM 771 O O . GLU A 1 96 ? 3.646 5.353 2.916 1.00 73.00 96 GLU A O 1
ATOM 776 N N . ILE A 1 97 ? 3.589 5.025 0.691 1.00 71.94 97 ILE A N 1
ATOM 777 C CA . ILE A 1 97 ? 2.403 5.860 0.481 1.00 71.94 97 ILE A CA 1
ATOM 778 C C . ILE A 1 97 ? 1.187 5.240 1.170 1.00 71.94 97 ILE A C 1
ATOM 780 O O . ILE A 1 97 ? 0.527 5.924 1.939 1.00 71.94 97 ILE A O 1
ATOM 784 N N . ALA A 1 98 ? 0.914 3.947 0.970 1.00 71.06 98 ALA A N 1
ATOM 785 C CA . ALA A 1 98 ? -0.225 3.287 1.610 1.00 71.06 98 ALA A CA 1
ATOM 786 C C . ALA A 1 98 ? -0.199 3.427 3.144 1.00 71.06 98 ALA A C 1
ATOM 788 O O . ALA A 1 98 ? -1.236 3.669 3.753 1.00 71.06 98 ALA A O 1
ATOM 789 N N . ILE A 1 99 ? 0.975 3.342 3.778 1.00 69.44 99 ILE A N 1
ATOM 790 C CA . ILE A 1 99 ? 1.126 3.564 5.226 1.00 69.44 99 ILE A CA 1
ATOM 791 C C . ILE A 1 99 ? 0.768 4.988 5.616 1.00 69.44 99 ILE A C 1
ATOM 793 O O . ILE A 1 99 ? 0.031 5.183 6.582 1.00 69.44 99 ILE A O 1
ATOM 797 N N . ARG A 1 100 ? 1.272 5.974 4.873 1.00 69.00 100 ARG A N 1
ATOM 798 C CA . ARG A 1 100 ? 0.980 7.385 5.125 1.00 69.00 100 ARG A CA 1
ATOM 799 C C . ARG A 1 100 ? -0.519 7.667 5.011 1.00 69.00 100 ARG A C 1
ATOM 801 O O . ARG A 1 100 ? -1.093 8.271 5.912 1.00 69.00 100 ARG A O 1
ATOM 808 N N . GLN A 1 101 ? -1.166 7.142 3.971 1.00 67.38 101 GLN A N 1
ATOM 809 C CA . GLN A 1 101 ? -2.611 7.262 3.771 1.00 67.38 101 GLN A CA 1
ATOM 810 C C . GLN A 1 101 ? -3.395 6.639 4.924 1.00 67.38 101 GLN A C 1
ATOM 812 O O . GLN A 1 101 ? -4.326 7.247 5.445 1.00 67.38 101 GLN A O 1
ATOM 817 N N . MET A 1 102 ? -2.988 5.448 5.362 1.00 67.44 102 MET A N 1
ATOM 818 C CA . MET A 1 102 ? -3.613 4.776 6.496 1.00 67.44 102 MET A CA 1
ATOM 819 C C . MET A 1 102 ? -3.444 5.597 7.771 1.00 67.44 102 MET A C 1
ATOM 821 O O . MET A 1 102 ? -4.431 5.821 8.448 1.00 67.44 102 MET A O 1
ATOM 825 N N . GLN A 1 103 ? -2.259 6.149 8.049 1.00 65.88 103 GLN A N 1
ATOM 826 C CA . GLN A 1 103 ? -2.031 7.035 9.199 1.00 65.88 103 GLN A CA 1
ATOM 827 C C . GLN A 1 103 ? -2.925 8.283 9.193 1.00 65.88 103 GLN A C 1
ATOM 829 O O . GLN A 1 103 ? -3.413 8.677 10.251 1.00 65.88 103 GLN A O 1
ATOM 834 N N . ILE A 1 104 ? -3.154 8.885 8.023 1.00 65.50 104 ILE 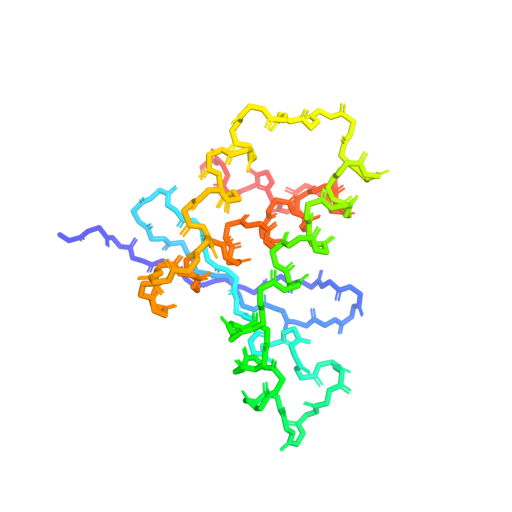A N 1
ATOM 835 C CA . ILE A 1 104 ? -4.047 10.043 7.860 1.00 65.50 104 ILE A CA 1
ATOM 836 C C . ILE A 1 104 ? -5.504 9.645 8.121 1.00 65.50 104 ILE A C 1
ATOM 838 O O . ILE A 1 104 ? -6.217 10.332 8.847 1.00 65.50 104 ILE A O 1
ATOM 842 N N . LEU A 1 105 ? -5.942 8.520 7.549 1.00 59.06 105 LEU A N 1
ATOM 843 C CA . LEU A 1 105 ? -7.308 8.011 7.692 1.00 59.06 105 LEU A CA 1
ATOM 844 C C . LEU A 1 105 ? -7.597 7.484 9.101 1.00 59.06 105 LEU A C 1
ATOM 846 O O . LEU A 1 105 ? -8.720 7.585 9.591 1.00 59.06 105 LEU A O 1
ATOM 850 N N . THR A 1 106 ? -6.588 6.922 9.760 1.00 60.28 106 THR A N 1
ATOM 851 C CA . THR A 1 106 ? -6.667 6.365 11.104 1.00 60.28 106 THR A CA 1
ATOM 852 C C . THR A 1 106 ? -5.920 7.276 12.068 1.00 60.28 106 THR A C 1
ATOM 854 O O . THR A 1 106 ? -4.905 6.870 12.633 1.00 60.28 106 THR A O 1
ATOM 857 N N . ALA A 1 107 ? -6.412 8.491 12.327 1.00 57.34 107 ALA A N 1
ATOM 858 C CA . ALA A 1 107 ? -5.990 9.317 13.473 1.00 57.34 107 ALA A CA 1
ATOM 859 C C . ALA A 1 107 ? -6.341 8.650 14.837 1.00 57.34 107 ALA A C 1
ATOM 861 O O . ALA A 1 107 ? -6.843 9.270 15.772 1.00 57.34 107 ALA A O 1
ATOM 862 N N . THR A 1 108 ? -6.106 7.343 14.934 1.00 47.72 108 THR A N 1
ATOM 863 C CA . THR A 1 108 ? -6.514 6.368 15.926 1.00 47.72 108 THR A CA 1
ATOM 864 C C . THR A 1 108 ? -5.282 5.993 16.764 1.00 47.72 108 THR A C 1
ATOM 866 O O . THR A 1 108 ? -4.202 5.768 16.207 1.00 47.72 108 THR A O 1
ATOM 869 N N . PRO A 1 109 ? -5.409 5.865 18.097 1.00 50.16 109 PRO A N 1
ATOM 870 C CA . PRO A 1 109 ? -4.291 5.588 19.011 1.00 50.16 109 PRO A CA 1
ATOM 871 C C . PRO A 1 109 ? -3.462 4.327 18.703 1.00 50.16 109 PRO 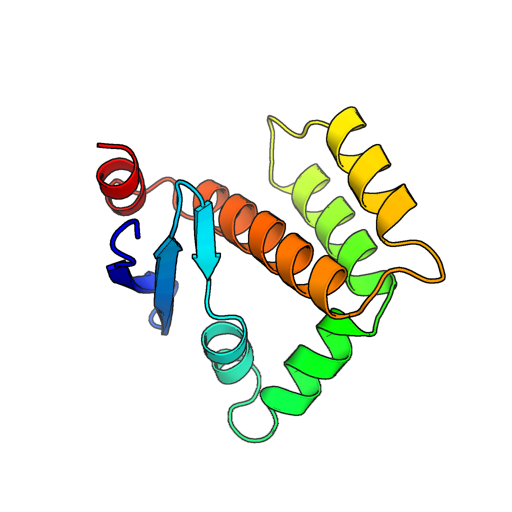A C 1
ATOM 873 O O . PRO A 1 109 ? -2.310 4.244 19.120 1.00 50.16 109 PRO A O 1
ATOM 876 N N . ALA A 1 110 ? -4.004 3.363 17.953 1.00 45.31 110 ALA A N 1
ATOM 877 C CA . ALA A 1 110 ? -3.340 2.094 17.642 1.00 45.31 110 ALA A CA 1
ATOM 878 C C . ALA A 1 110 ? -2.029 2.252 16.847 1.00 45.31 110 ALA A C 1
ATOM 880 O O . ALA A 1 110 ? -1.114 1.454 17.019 1.00 45.31 110 ALA A O 1
ATOM 881 N N . LEU A 1 111 ? -1.893 3.300 16.024 1.00 44.84 111 LEU A N 1
ATOM 882 C CA . LEU A 1 111 ? -0.642 3.580 15.303 1.00 44.84 111 LEU A CA 1
ATOM 883 C C . LEU A 1 111 ? 0.348 4.433 16.113 1.00 44.84 111 LEU A C 1
ATOM 885 O O . LEU A 1 111 ? 1.525 4.485 15.762 1.00 44.84 111 LEU A O 1
ATOM 889 N N . LYS A 1 112 ? -0.090 5.070 17.212 1.00 45.44 112 LYS A N 1
ATOM 890 C CA . LYS A 1 112 ? 0.826 5.725 18.163 1.00 45.44 112 LYS A CA 1
ATOM 891 C C . LYS A 1 112 ? 1.637 4.699 18.956 1.00 45.44 112 LYS A C 1
ATOM 893 O O . LYS A 1 112 ? 2.818 4.929 19.160 1.00 45.44 112 LYS A O 1
ATOM 898 N N . GLN A 1 113 ? 1.055 3.540 19.282 1.00 45.59 113 GLN A N 1
ATOM 899 C CA . GLN A 1 113 ? 1.753 2.429 19.958 1.00 45.59 113 GLN A CA 1
ATOM 900 C C . GLN A 1 113 ? 2.853 1.773 19.112 1.00 45.59 113 GLN A C 1
ATOM 902 O O . GLN A 1 113 ? 3.580 0.913 19.586 1.00 45.59 113 GLN A O 1
ATOM 907 N N . ILE A 1 114 ? 2.958 2.151 17.841 1.00 44.66 114 ILE A N 1
ATOM 908 C CA . ILE A 1 114 ? 4.001 1.680 16.935 1.00 44.66 114 ILE A CA 1
ATOM 909 C C . ILE A 1 114 ? 5.207 2.653 16.942 1.00 44.66 114 ILE A C 1
ATOM 911 O O . ILE A 1 114 ? 6.259 2.349 16.386 1.00 44.66 114 ILE A O 1
ATOM 915 N N . LYS A 1 115 ? 5.084 3.830 17.572 1.00 38.03 115 LYS A N 1
ATOM 916 C CA . LYS A 1 115 ? 6.161 4.826 17.712 1.00 38.03 115 LYS A CA 1
ATOM 917 C C . LYS A 1 115 ? 6.871 4.807 19.078 1.00 38.03 115 LYS A C 1
ATOM 919 O O . LYS A 1 115 ? 7.784 5.611 19.244 1.00 38.03 115 LYS A O 1
ATOM 924 N N . GLU A 1 116 ? 6.496 3.922 20.003 1.00 34.44 116 GLU A N 1
ATOM 925 C CA . GLU A 1 116 ? 7.161 3.738 21.309 1.00 34.44 116 GLU A CA 1
ATOM 926 C C . GLU A 1 116 ? 7.798 2.350 21.437 1.00 34.44 116 GLU A C 1
ATOM 928 O O . GLU A 1 116 ? 7.179 1.366 20.971 1.00 34.44 116 GLU A O 1
#

Radius of gyration: 14.55 Å; chains: 1; bounding box: 34×33×38 Å

pLDDT: mean 70.17, std 11.36, range [34.44, 88.88]

InterPro domains:
  IPR018004 KilA/APSES-type HTH, DNA-binding [PF04383] (14-74)
  IPR018004 KilA/APSES-type HTH, DNA-binding [SM01252] (15-114)

Sequence (116 aa):
MGKSSKTTIEVQGTAITVLSQKEKYFICLTDIARVKNSDRSDDLVRNWIRNRNTVEFLSIWEKLNNPDFNSVEFDGIKMLAGLNSPQSDRLKRLNEIAIRQMQILTATPALKQIKE

Secondary structure (DSSP, 8-state):
-PPPEEEEEEETTEEEEEEEETTEEEE-HHHHHHHH-STTHHHHHHHHHH-HHHHHHHHHHHHHH-TT--HHHHHHHHHHTSTT--HHHHHHHHHHHHHHHHHHH--SGGGGGG--

Organism: NCBI:txid43775